Protein AF-A0A2V8FSU2-F1 (afdb_monomer_lite)

Secondary structure (DSSP, 8-state):
-HHHHHHHHHHHHHHHHHHHHH-SSS-TTPEEEEEPP-SSS-EEEEEE-SSS--EEEEE-SS---GGG-HHHHHHHHHTTTT--PPPEEEEETTTTEEEEE---S--HHHHHTT--HHHHHHHHHHHHHHHHHHHHHHHHT--TTSGGGT----HHHHHHHHHHHIIIIII-

Sequence (172 aa):
MSEQRTAEGADVRDRIDRYLRESRLVDRQARVVPLTGDASDRKYFRVIPADATSIVLALHAGPIEFATLPFANVANLLQQVPLPVPVVLDHSDALGIIALQDLGDVTLQAHLGAATPAEHAALYRQAVALVEQLQRRGAELASDQYVPFRIAFDVEKLTWELDFFVRHFVEG

Radius of gyration: 18.92 Å; chains: 1; bounding box: 49×40×49 Å

Structure (mmCIF, N/CA/C/O backbone):
data_AF-A0A2V8FSU2-F1
#
_entry.id   AF-A0A2V8FSU2-F1
#
loop_
_atom_site.group_PDB
_atom_site.id
_atom_site.type_symbol
_atom_site.label_atom_id
_atom_site.label_alt_id
_atom_site.label_comp_id
_atom_site.label_asym_id
_atom_site.label_entity_id
_atom_site.label_seq_id
_atom_site.pdbx_PDB_ins_code
_atom_site.Cartn_x
_atom_site.Cartn_y
_atom_site.Cartn_z
_atom_site.occupancy
_atom_site.B_iso_or_equiv
_atom_site.auth_seq_id
_atom_site.auth_comp_id
_atom_site.auth_asym_id
_atom_site.auth_atom_id
_atom_site.pdbx_PDB_model_num
ATOM 1 N N . MET A 1 1 ? -22.970 20.651 2.048 1.00 46.56 1 MET A N 1
ATOM 2 C CA . MET A 1 1 ? -21.551 20.258 1.854 1.00 46.56 1 MET A CA 1
ATOM 3 C C . MET A 1 1 ? -20.716 20.298 3.138 1.00 46.56 1 MET A C 1
ATOM 5 O O . MET A 1 1 ? -19.875 19.424 3.286 1.00 46.56 1 MET A O 1
ATOM 9 N N . SER A 1 2 ? -20.920 21.246 4.070 1.00 54.78 2 SER A N 1
ATOM 10 C CA . SER A 1 2 ? -20.132 21.293 5.321 1.00 54.78 2 SER A CA 1
ATOM 11 C C . SER A 1 2 ? -20.469 20.166 6.305 1.00 54.78 2 SER A C 1
ATOM 13 O O . SER A 1 2 ? -19.551 19.567 6.838 1.00 54.78 2 SER A O 1
ATOM 15 N N . GLU A 1 3 ? -21.751 19.849 6.516 1.00 50.31 3 GLU A N 1
ATOM 16 C CA . GLU A 1 3 ? -22.188 18.852 7.516 1.00 50.31 3 GLU A CA 1
ATOM 17 C C . GLU A 1 3 ? -21.799 17.408 7.161 1.00 50.31 3 GLU A C 1
ATOM 19 O O . GLU A 1 3 ? -21.493 16.600 8.032 1.00 50.31 3 GLU A O 1
ATOM 24 N N . GLN A 1 4 ? -21.752 17.094 5.865 1.00 54.78 4 GLN A N 1
ATOM 25 C CA . GLN A 1 4 ? -21.449 15.753 5.366 1.00 54.78 4 GLN A CA 1
ATOM 26 C C . GLN A 1 4 ? -19.960 15.405 5.515 1.00 54.78 4 GLN A C 1
ATOM 28 O O . GLN A 1 4 ? -19.631 14.281 5.879 1.00 54.78 4 GLN A O 1
ATOM 33 N N . ARG A 1 5 ? -19.064 16.394 5.351 1.00 61.12 5 ARG A N 1
ATOM 34 C CA . ARG A 1 5 ? -17.625 16.242 5.638 1.00 61.12 5 ARG A CA 1
ATOM 35 C C . ARG A 1 5 ? -17.345 16.065 7.132 1.00 61.12 5 ARG A C 1
ATOM 37 O O . ARG A 1 5 ? -16.419 15.343 7.489 1.00 61.12 5 ARG A O 1
ATOM 44 N N . THR A 1 6 ? -18.129 16.698 8.006 1.00 63.38 6 THR A N 1
ATOM 45 C CA . THR A 1 6 ? -18.002 16.514 9.460 1.00 63.38 6 THR A CA 1
ATOM 46 C C . THR A 1 6 ? -18.494 15.141 9.909 1.00 63.38 6 THR A C 1
ATOM 48 O O . THR A 1 6 ? -17.838 14.520 10.740 1.00 63.38 6 THR A O 1
ATOM 51 N N . ALA A 1 7 ? -19.599 14.643 9.343 1.00 67.75 7 ALA A N 1
ATOM 52 C CA . ALA A 1 7 ? -20.125 13.311 9.648 1.00 67.75 7 ALA A CA 1
ATOM 53 C C . ALA A 1 7 ? -19.186 12.188 9.175 1.00 67.75 7 ALA A C 1
ATOM 55 O O . ALA A 1 7 ? -18.890 11.267 9.930 1.00 67.75 7 ALA A O 1
ATOM 56 N N . GLU A 1 8 ? -18.651 12.302 7.958 1.00 74.44 8 GLU A N 1
ATOM 57 C CA . GLU A 1 8 ? -17.678 11.349 7.416 1.00 74.44 8 GLU A CA 1
ATOM 58 C C . GLU A 1 8 ? -16.361 11.353 8.212 1.00 74.44 8 GLU A C 1
ATOM 60 O O . GLU A 1 8 ? -15.777 10.305 8.478 1.00 74.44 8 GLU A O 1
ATOM 65 N N . GLY A 1 9 ? -15.896 12.533 8.639 1.00 75.06 9 GLY A N 1
ATOM 66 C CA . GLY A 1 9 ? -14.726 12.651 9.511 1.00 75.06 9 GLY A CA 1
ATOM 67 C C . GLY A 1 9 ? -14.933 12.020 10.893 1.00 75.06 9 GLY A C 1
ATOM 68 O O . GLY A 1 9 ? -13.988 11.454 11.445 1.00 75.06 9 GLY A O 1
ATOM 69 N N . ALA A 1 10 ? -16.152 12.090 11.438 1.00 75.06 10 ALA A N 1
ATOM 70 C CA . ALA A 1 10 ? -16.509 11.448 12.702 1.00 75.06 10 ALA A CA 1
ATOM 71 C C . ALA A 1 10 ? -16.524 9.913 12.580 1.00 75.06 10 ALA A C 1
ATOM 73 O O . ALA A 1 10 ? -15.889 9.249 13.395 1.00 75.06 10 ALA A O 1
ATOM 74 N N . ASP A 1 11 ? -17.130 9.361 11.520 1.00 88.69 11 ASP A N 1
ATOM 75 C CA . ASP A 1 11 ? -17.134 7.909 11.253 1.00 88.69 11 ASP A CA 1
ATOM 76 C C . ASP A 1 11 ? -15.713 7.337 11.133 1.00 88.69 11 ASP A C 1
ATOM 78 O O . ASP A 1 11 ? -15.366 6.334 11.760 1.00 88.69 11 ASP A O 1
ATOM 82 N N . VAL A 1 12 ? -14.852 8.020 10.373 1.00 91.38 12 VAL A N 1
ATOM 83 C CA . VAL A 1 12 ? -13.454 7.613 10.193 1.00 91.38 12 VAL A CA 1
ATOM 84 C C . VAL A 1 12 ? -12.722 7.542 11.532 1.00 91.38 12 VAL A C 1
ATOM 86 O O . VAL A 1 12 ? -12.012 6.569 11.795 1.00 91.38 12 VAL A O 1
ATOM 89 N N . ARG A 1 13 ? -12.898 8.549 12.394 1.00 91.62 13 ARG A N 1
ATOM 90 C CA . ARG A 1 13 ? -12.255 8.570 13.710 1.00 91.62 13 ARG A CA 1
ATOM 91 C C . ARG A 1 13 ? -12.774 7.452 14.608 1.00 91.62 13 ARG A C 1
ATOM 93 O O . ARG A 1 13 ? -11.964 6.754 15.210 1.00 91.62 13 ARG A O 1
ATOM 100 N N . ASP A 1 14 ? -14.084 7.231 14.635 1.00 93.62 14 ASP A N 1
ATOM 101 C CA . ASP A 1 14 ? -14.699 6.182 15.450 1.00 93.62 14 ASP A CA 1
ATOM 102 C C . ASP A 1 14 ? -14.211 4.784 1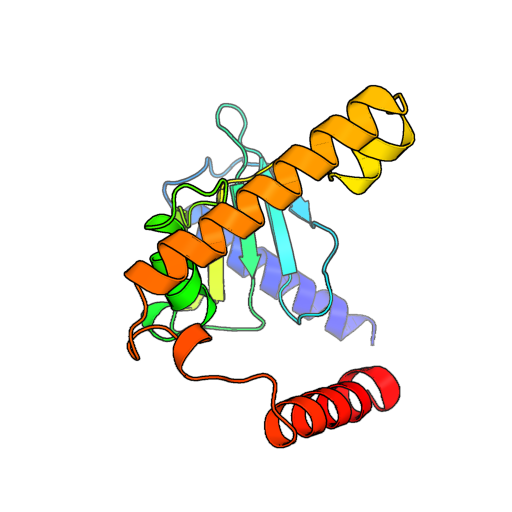5.049 1.00 93.62 14 ASP A C 1
ATOM 104 O O . ASP A 1 14 ? -13.919 3.949 15.914 1.00 93.62 14 ASP A O 1
ATOM 108 N N . ARG A 1 15 ? -14.058 4.533 13.741 1.00 95.31 15 ARG A N 1
ATOM 109 C CA . ARG A 1 15 ? -13.504 3.278 13.209 1.00 95.31 15 ARG A CA 1
ATOM 110 C C . ARG A 1 15 ? -12.043 3.083 13.597 1.00 95.31 15 ARG A C 1
ATOM 112 O O . ARG A 1 15 ? -11.690 1.987 14.031 1.00 95.31 15 ARG A O 1
ATOM 119 N N . ILE A 1 16 ? -11.210 4.124 13.498 1.00 94.56 16 ILE A N 1
ATOM 120 C CA . ILE A 1 16 ? -9.807 4.065 13.941 1.00 94.56 16 ILE A CA 1
ATOM 121 C C . ILE A 1 16 ? -9.741 3.798 15.443 1.00 94.56 16 ILE A C 1
ATOM 123 O O . ILE A 1 16 ? -9.070 2.863 15.864 1.00 94.56 16 ILE A O 1
ATOM 127 N N . ASP A 1 17 ? -10.466 4.560 16.258 1.00 93.19 17 ASP A N 1
ATOM 128 C CA . ASP A 1 17 ? -10.425 4.416 17.712 1.00 93.19 17 ASP A CA 1
ATOM 129 C C . ASP A 1 17 ? -10.917 3.032 18.150 1.00 93.19 17 ASP A C 1
ATOM 131 O O . ASP A 1 17 ? -10.378 2.431 19.083 1.00 93.19 17 ASP A O 1
ATOM 135 N N . ARG A 1 18 ? -11.934 2.491 17.469 1.00 94.31 18 ARG A N 1
ATOM 136 C CA . ARG A 1 18 ? -12.399 1.122 17.697 1.00 94.31 18 ARG A CA 1
ATOM 137 C C . ARG A 1 18 ? -11.336 0.098 17.312 1.00 94.31 18 ARG A C 1
ATOM 139 O O . ARG A 1 18 ? -11.044 -0.773 18.128 1.00 94.31 18 ARG A O 1
ATOM 146 N N . TYR A 1 19 ? -10.716 0.248 16.146 1.00 95.19 19 TYR A N 1
ATOM 147 C CA . TYR A 1 19 ? -9.621 -0.614 15.718 1.00 95.19 19 TYR A CA 1
ATOM 148 C C . TYR A 1 19 ? -8.454 -0.588 16.709 1.00 95.19 19 TYR A C 1
ATOM 150 O O . TYR A 1 19 ? -7.991 -1.639 17.125 1.00 95.19 19 TYR A O 1
ATOM 158 N N . LEU A 1 20 ? -8.021 0.585 17.175 1.00 92.88 20 LEU A N 1
ATOM 159 C CA . LEU A 1 20 ? -6.926 0.709 18.143 1.00 92.88 20 LEU A CA 1
ATOM 160 C C . LEU A 1 20 ? -7.269 0.101 19.513 1.00 92.88 20 LEU A C 1
ATOM 162 O O . LEU A 1 20 ? -6.381 -0.381 20.210 1.00 92.88 20 LEU A O 1
ATOM 166 N N . ARG A 1 21 ? -8.547 0.091 19.916 1.00 91.06 21 ARG A N 1
ATOM 167 C CA . ARG A 1 21 ? -8.988 -0.591 21.148 1.00 91.06 21 ARG A CA 1
ATOM 168 C C . ARG A 1 21 ? -8.987 -2.114 21.024 1.00 91.06 21 ARG A C 1
ATOM 170 O O . ARG A 1 21 ? -8.736 -2.781 22.032 1.00 91.06 21 ARG A O 1
ATOM 177 N N . GLU A 1 22 ? -9.342 -2.624 19.846 1.00 91.81 22 GLU A N 1
ATOM 178 C CA . GLU A 1 22 ? -9.481 -4.054 19.542 1.00 91.81 22 GLU A CA 1
ATOM 179 C C . GLU A 1 22 ? -8.138 -4.691 19.150 1.00 91.81 22 GLU A C 1
ATOM 181 O O . GLU A 1 22 ? -7.834 -5.808 19.576 1.00 91.81 22 GLU A O 1
ATOM 186 N N . SER A 1 23 ? -7.313 -3.968 18.390 1.00 85.75 23 SER A N 1
ATOM 187 C CA . SER A 1 23 ? -5.982 -4.398 17.972 1.00 85.75 23 SER A CA 1
ATOM 188 C C . SER A 1 23 ? -5.020 -4.381 19.160 1.00 85.75 23 SER A C 1
ATOM 190 O O . SER A 1 23 ? -5.078 -3.512 20.031 1.00 85.75 23 SER A O 1
ATOM 192 N N . ARG A 1 24 ? -4.091 -5.336 19.185 1.00 83.81 24 ARG A N 1
ATOM 193 C CA . ARG A 1 24 ? -2.984 -5.372 20.159 1.00 83.81 24 ARG A CA 1
ATOM 194 C C . ARG A 1 24 ? -1.678 -4.833 19.571 1.00 83.81 24 ARG A C 1
ATOM 196 O O . ARG A 1 24 ? -0.619 -5.072 20.139 1.00 83.81 24 ARG A O 1
ATOM 203 N N . LEU A 1 25 ? -1.748 -4.168 18.415 1.00 82.06 25 LEU A N 1
ATOM 204 C CA . LEU A 1 25 ? -0.570 -3.740 17.660 1.00 82.06 25 LEU A CA 1
ATOM 205 C C . LEU A 1 25 ? 0.090 -2.483 18.229 1.00 82.06 25 LEU A C 1
ATOM 207 O O . LEU A 1 25 ? 1.300 -2.324 18.111 1.00 82.06 25 LEU A O 1
ATOM 211 N N . VAL A 1 26 ? -0.695 -1.578 18.810 1.00 79.81 26 VAL A N 1
ATOM 212 C CA . VAL A 1 26 ? -0.244 -0.247 19.228 1.00 79.81 26 VAL A CA 1
ATOM 213 C C . VAL A 1 26 ? -0.965 0.187 20.500 1.00 79.81 26 VAL A C 1
ATOM 215 O O . VAL A 1 26 ? -2.089 -0.239 20.765 1.00 79.81 26 VAL A O 1
ATOM 218 N N . ASP A 1 27 ? -0.313 1.031 21.301 1.00 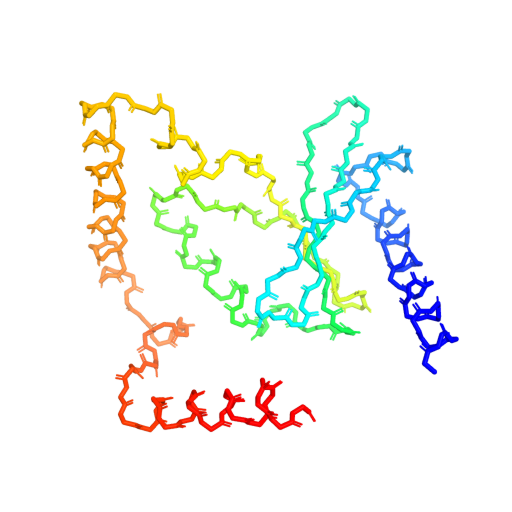75.69 27 ASP A N 1
ATOM 219 C CA . ASP A 1 27 ? -0.916 1.593 22.511 1.00 75.69 27 ASP A CA 1
ATOM 220 C C . ASP A 1 27 ? -2.138 2.465 22.159 1.00 75.69 27 ASP A C 1
ATOM 222 O O . ASP A 1 27 ? -2.161 3.187 21.160 1.00 75.69 27 ASP A O 1
ATOM 226 N N . ARG A 1 28 ? -3.143 2.443 23.033 1.00 73.12 28 ARG A N 1
ATOM 227 C CA . ARG A 1 28 ? -4.366 3.250 22.972 1.00 73.12 28 ARG A CA 1
ATOM 228 C C . ARG A 1 28 ? -4.102 4.753 23.030 1.00 73.12 28 ARG A C 1
ATOM 230 O O . ARG A 1 28 ? -4.975 5.521 22.643 1.00 73.12 28 ARG A O 1
ATOM 237 N N . GLN A 1 29 ? -2.938 5.177 23.524 1.00 80.50 29 GLN A N 1
ATOM 238 C CA . GLN A 1 29 ? -2.533 6.588 23.550 1.00 80.50 29 GLN A CA 1
ATOM 239 C C . GLN A 1 29 ? -1.750 7.032 22.303 1.00 80.50 29 GLN A C 1
ATOM 241 O O . GLN A 1 29 ? -1.224 8.145 22.274 1.00 80.50 29 GLN A O 1
ATOM 246 N N . ALA A 1 30 ? -1.653 6.189 21.270 1.00 88.94 30 ALA A N 1
ATOM 247 C CA . ALA A 1 30 ? -0.915 6.524 20.060 1.00 88.94 30 ALA A CA 1
ATOM 248 C C . ALA A 1 30 ? -1.492 7.758 19.346 1.00 88.94 30 ALA A C 1
ATOM 250 O O . ALA A 1 30 ? -2.704 7.932 19.197 1.00 88.94 30 ALA A O 1
ATOM 251 N N . ARG A 1 31 ? -0.599 8.614 18.845 1.00 93.62 31 ARG A N 1
ATOM 252 C CA . ARG A 1 31 ? -0.981 9.777 18.045 1.00 93.62 31 ARG A CA 1
ATOM 253 C C . ARG A 1 31 ? -1.351 9.325 16.637 1.00 93.62 31 ARG A C 1
ATOM 255 O O . ARG A 1 31 ? -0.536 8.707 15.959 1.00 93.62 31 ARG A O 1
ATOM 262 N N . VAL A 1 32 ? -2.538 9.701 16.171 1.00 94.94 32 VAL A N 1
ATOM 263 C CA . VAL A 1 32 ? -3.004 9.416 14.807 1.00 94.94 32 VAL A CA 1
ATOM 264 C C . VAL A 1 32 ? -2.855 10.661 13.936 1.00 94.94 32 VAL A C 1
ATOM 266 O O . VAL A 1 32 ? -3.337 11.735 14.296 1.00 94.94 32 VAL A O 1
ATOM 269 N N . VAL A 1 33 ? -2.186 10.521 12.793 1.00 95.12 33 VAL A N 1
ATOM 270 C CA . VAL A 1 33 ? -1.927 11.603 11.835 1.00 95.12 33 VAL A CA 1
ATOM 271 C C . VAL A 1 33 ? -2.445 11.184 10.456 1.00 95.12 33 VAL A C 1
ATOM 273 O O . VAL A 1 33 ? -2.044 10.125 9.973 1.00 95.12 33 VAL A O 1
ATOM 276 N N . PRO A 1 34 ? -3.323 11.966 9.802 1.00 94.31 34 PRO A N 1
ATOM 277 C CA . PRO A 1 34 ? -3.722 11.678 8.428 1.00 94.31 34 PRO A CA 1
ATOM 278 C C . PRO A 1 34 ? -2.515 11.799 7.493 1.00 94.31 34 PRO A C 1
ATOM 280 O O . PRO A 1 34 ? -1.728 12.739 7.601 1.00 94.31 34 PRO A O 1
ATOM 283 N N . LEU A 1 35 ? -2.384 10.850 6.573 1.00 92.38 35 LEU A N 1
ATOM 284 C CA . LEU A 1 35 ? -1.438 10.910 5.468 1.00 92.38 35 LEU A CA 1
ATOM 285 C C . LEU A 1 35 ? -2.159 11.420 4.220 1.00 92.38 35 LEU A C 1
ATOM 287 O O . LEU A 1 35 ? -3.372 11.251 4.075 1.00 92.38 35 LEU A O 1
ATOM 291 N N . THR A 1 36 ? -1.410 12.060 3.325 1.00 81.94 36 THR A N 1
ATOM 292 C CA . THR A 1 36 ? -1.943 12.522 2.042 1.00 81.94 36 THR A CA 1
ATOM 293 C C . THR A 1 36 ? -2.536 11.329 1.295 1.00 81.94 36 THR A C 1
ATOM 295 O O . THR A 1 36 ? -1.846 10.338 1.062 1.00 81.94 36 THR A O 1
ATOM 298 N N . GLY A 1 37 ? -3.827 11.412 0.970 1.00 67.62 37 GLY A N 1
ATOM 299 C CA . GLY A 1 37 ? -4.479 10.427 0.113 1.00 67.62 37 GLY A CA 1
ATOM 300 C C . GLY A 1 37 ? -3.899 10.470 -1.300 1.00 67.62 37 GLY A C 1
ATOM 301 O O . GLY A 1 37 ? -3.385 11.500 -1.734 1.00 67.62 37 GLY A O 1
ATOM 302 N N . ASP A 1 38 ? -3.991 9.349 -2.001 1.00 64.31 38 ASP A N 1
ATOM 303 C CA . ASP A 1 38 ? -3.632 9.230 -3.417 1.00 64.31 38 ASP A CA 1
ATOM 304 C C . ASP A 1 38 ? -4.907 8.987 -4.254 1.00 64.31 38 ASP A C 1
ATOM 306 O O . ASP A 1 38 ? -6.016 9.127 -3.743 1.00 64.31 38 ASP A O 1
ATOM 310 N N . ALA A 1 39 ? -4.770 8.600 -5.521 1.00 54.53 39 ALA A N 1
ATOM 311 C CA . ALA A 1 39 ? -5.823 8.382 -6.518 1.00 54.53 39 ALA A CA 1
ATOM 312 C C . ALA A 1 39 ? -6.876 7.287 -6.202 1.00 54.53 39 ALA A C 1
ATOM 314 O O . ALA A 1 39 ? -7.567 6.826 -7.106 1.00 54.53 39 ALA A O 1
ATOM 315 N N . SER A 1 40 ? -7.018 6.837 -4.951 1.00 69.38 40 SER A N 1
ATOM 316 C CA . SER A 1 40 ? -8.065 5.891 -4.540 1.00 69.38 40 SER A CA 1
ATOM 317 C C . SER A 1 40 ? -8.899 6.445 -3.392 1.00 69.38 40 SER A C 1
ATOM 319 O O . SER A 1 40 ? -8.391 7.217 -2.586 1.00 69.38 40 SER A O 1
ATOM 321 N N . ASP A 1 41 ? -10.111 5.922 -3.216 1.00 77.62 41 ASP A N 1
ATOM 322 C CA . ASP A 1 41 ? -11.004 6.281 -2.100 1.00 77.62 41 ASP A CA 1
ATOM 323 C C . ASP A 1 41 ? -10.466 5.881 -0.712 1.00 77.62 41 ASP A C 1
ATOM 325 O O . ASP A 1 41 ? -11.076 6.180 0.319 1.00 77.62 41 ASP A O 1
ATOM 329 N N . ARG A 1 42 ? -9.327 5.175 -0.659 1.00 90.00 42 ARG A N 1
ATOM 330 C CA . ARG A 1 42 ? -8.693 4.777 0.597 1.00 90.00 42 ARG A CA 1
ATOM 331 C C . ARG A 1 42 ? -8.018 5.964 1.263 1.00 90.00 42 ARG A C 1
ATOM 333 O O . ARG A 1 42 ? -7.205 6.665 0.663 1.00 90.00 42 ARG A O 1
ATOM 340 N N . LYS A 1 43 ? -8.284 6.117 2.555 1.00 92.62 43 LYS A N 1
ATOM 341 C CA . LYS A 1 43 ? -7.642 7.119 3.407 1.00 92.62 43 LYS A CA 1
ATOM 342 C C . LYS A 1 43 ? -6.538 6.461 4.214 1.00 92.62 43 LYS A C 1
ATOM 344 O O . LYS A 1 43 ? -6.740 5.386 4.771 1.00 92.62 43 LYS A O 1
ATOM 349 N N . TYR A 1 44 ? -5.389 7.115 4.302 1.00 94.75 44 TYR A N 1
ATOM 350 C CA . TYR A 1 44 ? -4.244 6.591 5.033 1.00 94.75 44 TYR A CA 1
ATOM 351 C C . TYR A 1 44 ? -4.012 7.390 6.310 1.00 94.75 44 TYR A C 1
ATOM 353 O O . TYR A 1 44 ? -4.096 8.617 6.312 1.00 94.75 44 TYR A O 1
ATOM 361 N N . PHE A 1 45 ? -3.709 6.695 7.402 1.00 95.62 45 PHE A N 1
ATOM 362 C CA . PHE A 1 45 ? -3.411 7.307 8.694 1.00 95.62 45 PHE A CA 1
ATOM 363 C C . PHE A 1 45 ? -2.171 6.668 9.290 1.00 95.62 45 PHE A C 1
ATOM 365 O O . PHE A 1 45 ? -2.108 5.451 9.438 1.00 95.62 45 PHE A O 1
ATOM 372 N N . ARG A 1 46 ? -1.196 7.483 9.680 1.00 96.69 46 ARG A N 1
ATOM 373 C CA . ARG A 1 46 ? -0.069 7.020 10.479 1.00 96.69 46 ARG A CA 1
ATOM 374 C C . ARG A 1 46 ? -0.462 7.004 11.946 1.00 96.69 46 ARG A C 1
ATOM 376 O O . ARG A 1 46 ? -0.921 8.012 12.482 1.00 96.69 46 ARG A O 1
ATOM 383 N N . VAL A 1 47 ? -0.227 5.879 12.599 1.00 96.06 47 VAL A N 1
ATOM 384 C CA . VAL A 1 47 ? -0.375 5.720 14.043 1.00 96.06 47 VAL A CA 1
ATOM 385 C C . VAL A 1 47 ? 1.018 5.694 14.650 1.00 96.06 47 VAL A C 1
ATOM 387 O O . VAL A 1 47 ? 1.856 4.894 14.243 1.00 96.06 47 VAL A O 1
ATOM 390 N N . ILE A 1 48 ? 1.271 6.596 15.593 1.00 94.81 48 ILE A N 1
ATOM 391 C CA . ILE A 1 48 ? 2.577 6.829 16.211 1.00 94.81 48 ILE A CA 1
ATOM 392 C C . ILE A 1 48 ? 2.451 6.509 17.704 1.00 94.81 48 ILE A C 1
ATOM 394 O O . ILE A 1 48 ? 1.963 7.353 18.465 1.00 94.81 48 ILE A O 1
ATOM 398 N N . PRO A 1 49 ? 2.829 5.292 18.130 1.00 90.00 49 PRO A N 1
ATOM 399 C CA . PRO A 1 49 ? 2.899 4.930 19.543 1.00 90.00 49 PRO A CA 1
ATOM 400 C C . PRO A 1 49 ? 3.985 5.730 20.273 1.00 90.00 49 PRO A C 1
ATOM 402 O O . PRO A 1 49 ? 4.882 6.281 19.639 1.00 90.00 49 PRO A O 1
ATOM 405 N N . ALA A 1 50 ? 3.931 5.765 21.607 1.00 86.38 50 ALA A N 1
ATOM 406 C CA . ALA A 1 50 ? 4.976 6.403 22.413 1.00 86.38 50 ALA A CA 1
ATOM 407 C C . ALA A 1 50 ? 6.304 5.621 22.367 1.00 86.38 50 ALA A C 1
ATOM 409 O O . ALA A 1 50 ? 7.350 6.212 22.118 1.00 86.38 50 ALA A O 1
ATOM 410 N N . ASP A 1 51 ? 6.235 4.294 22.529 1.00 83.12 51 ASP A N 1
ATOM 411 C CA . ASP A 1 51 ? 7.408 3.425 22.722 1.00 83.12 51 ASP A CA 1
ATOM 412 C C . ASP A 1 51 ? 7.517 2.298 21.670 1.00 83.12 51 ASP A C 1
ATOM 414 O O . ASP A 1 51 ? 8.135 1.261 21.909 1.00 83.12 51 ASP A O 1
ATOM 418 N N . ALA A 1 52 ? 6.894 2.464 20.499 1.00 83.56 52 ALA A N 1
ATOM 419 C CA . ALA A 1 52 ? 6.903 1.468 19.425 1.00 83.56 52 ALA A CA 1
ATOM 420 C C . ALA A 1 52 ? 6.998 2.110 18.035 1.00 83.56 52 ALA A C 1
ATOM 422 O O . ALA A 1 52 ? 6.734 3.300 17.854 1.00 83.56 52 ALA A O 1
ATOM 423 N N . THR A 1 53 ? 7.383 1.305 17.043 1.00 90.12 53 THR A N 1
ATOM 424 C CA . THR A 1 53 ? 7.428 1.723 15.638 1.00 90.12 53 THR A CA 1
ATOM 425 C C . THR A 1 53 ? 6.033 2.107 15.157 1.00 90.12 53 THR A C 1
ATOM 427 O O . THR A 1 53 ? 5.042 1.461 15.501 1.00 90.12 53 THR A O 1
ATOM 430 N N . SER A 1 54 ? 5.956 3.169 14.358 1.00 95.19 54 SER A N 1
ATOM 431 C CA . SER A 1 54 ? 4.702 3.577 13.748 1.00 95.19 54 SER A CA 1
ATOM 432 C C . SER A 1 54 ? 4.186 2.535 12.757 1.00 95.19 54 SER A C 1
ATOM 434 O O . SER A 1 54 ? 4.939 1.747 12.181 1.00 95.19 54 SER A O 1
ATOM 436 N N . ILE A 1 55 ? 2.871 2.548 12.566 1.00 96.62 55 ILE A N 1
ATOM 437 C CA . ILE A 1 55 ? 2.176 1.745 11.559 1.00 96.62 55 ILE A CA 1
ATOM 438 C C . ILE A 1 55 ? 1.311 2.659 10.699 1.00 96.62 55 ILE A C 1
ATOM 440 O O . ILE A 1 55 ? 0.964 3.773 11.104 1.00 96.62 55 ILE A O 1
ATOM 444 N N . VAL A 1 56 ? 0.920 2.174 9.527 1.00 97.00 56 VAL A N 1
ATOM 445 C CA . VAL A 1 56 ? 0.001 2.875 8.630 1.00 97.00 56 VAL A CA 1
ATOM 446 C C . VAL A 1 56 ? -1.306 2.099 8.538 1.00 97.00 56 VAL A C 1
ATOM 448 O O . VAL A 1 56 ? -1.305 0.911 8.237 1.00 97.00 56 VAL A O 1
ATOM 451 N N . LEU A 1 57 ? -2.431 2.767 8.775 1.00 96.50 57 LEU A N 1
ATOM 452 C CA . LEU A 1 57 ? -3.766 2.226 8.545 1.00 96.50 57 LEU A CA 1
ATOM 453 C C . LEU A 1 57 ? -4.266 2.683 7.176 1.00 96.50 57 LEU A C 1
ATOM 455 O O . LEU A 1 57 ? -4.342 3.885 6.924 1.00 96.50 57 LEU A O 1
ATOM 459 N N . ALA A 1 58 ? -4.632 1.736 6.318 1.00 95.69 58 ALA A N 1
ATOM 460 C CA . ALA A 1 58 ? -5.384 1.974 5.094 1.00 95.69 58 ALA A CA 1
ATOM 461 C C . ALA A 1 58 ? -6.875 1.745 5.374 1.00 95.69 58 ALA A C 1
ATOM 463 O O . ALA A 1 58 ? -7.293 0.625 5.671 1.00 95.69 58 ALA A O 1
ATOM 464 N N . LEU A 1 59 ? -7.669 2.810 5.302 1.00 95.62 59 LEU A N 1
ATOM 465 C CA . LEU A 1 59 ? -9.107 2.796 5.547 1.00 95.62 59 LEU A CA 1
ATOM 466 C C . LEU A 1 59 ? -9.869 2.791 4.230 1.00 95.62 59 LEU A C 1
ATOM 468 O O . LEU A 1 59 ? -9.757 3.726 3.440 1.00 95.62 59 LEU A O 1
ATOM 472 N N . HIS A 1 60 ? -10.690 1.768 4.031 1.00 94.19 60 HIS A N 1
ATOM 473 C CA . HIS A 1 60 ? -11.659 1.692 2.944 1.00 94.19 60 HIS A CA 1
ATOM 474 C C . HIS A 1 60 ? -12.932 2.484 3.282 1.00 94.19 60 HIS A C 1
ATOM 476 O O . HIS A 1 60 ? -13.196 2.789 4.446 1.00 94.19 60 HIS A O 1
ATOM 482 N N . ALA A 1 61 ? -13.755 2.799 2.278 1.00 91.00 61 ALA A N 1
ATOM 483 C CA . ALA A 1 61 ? -14.997 3.555 2.476 1.00 91.00 61 ALA A CA 1
ATOM 484 C C . ALA A 1 61 ? -15.980 2.871 3.451 1.00 91.00 61 ALA A C 1
ATOM 486 O O . ALA A 1 61 ? -16.711 3.550 4.163 1.00 91.00 61 ALA A O 1
ATOM 487 N N . GLY A 1 62 ? -15.940 1.542 3.553 1.00 92.50 62 GLY A N 1
ATOM 488 C CA . GLY A 1 62 ? -16.752 0.755 4.479 1.00 92.50 62 GLY A CA 1
ATOM 489 C C . GLY A 1 62 ? -16.124 -0.613 4.758 1.00 92.50 62 GLY A C 1
ATOM 490 O O . GLY A 1 62 ? -14.925 -0.775 4.514 1.00 92.50 62 GLY A O 1
ATOM 491 N N . PRO A 1 63 ? -16.911 -1.581 5.264 1.00 95.75 63 PRO A N 1
ATOM 492 C CA . PRO A 1 63 ? -16.448 -2.943 5.501 1.00 95.75 63 PRO A CA 1
ATOM 493 C C . PRO A 1 63 ? -15.843 -3.588 4.250 1.00 95.75 63 PRO A C 1
ATOM 495 O O . PRO A 1 63 ? -16.238 -3.284 3.124 1.00 95.75 63 PRO A O 1
ATOM 498 N N . ILE A 1 64 ? -14.895 -4.493 4.465 1.00 96.88 64 ILE A N 1
ATOM 499 C CA . ILE A 1 64 ? -14.194 -5.237 3.415 1.00 96.88 64 ILE A CA 1
ATOM 500 C C . ILE A 1 64 ? -14.280 -6.738 3.685 1.00 96.88 64 ILE A C 1
ATOM 502 O O . ILE A 1 64 ? -14.621 -7.155 4.786 1.00 96.88 64 ILE A O 1
ATOM 506 N N . GLU A 1 65 ? -13.923 -7.536 2.686 1.00 97.75 65 GLU A N 1
ATOM 507 C CA . GLU A 1 65 ? -13.603 -8.953 2.845 1.00 97.75 65 GLU A CA 1
ATOM 508 C C . GLU A 1 65 ? -12.128 -9.125 2.471 1.00 97.75 65 GLU A C 1
ATOM 510 O O . GLU A 1 65 ? -11.782 -9.279 1.298 1.00 97.75 65 GLU A O 1
ATOM 515 N N . PHE A 1 66 ? -11.223 -9.010 3.448 1.00 97.19 66 PHE A N 1
ATOM 516 C CA . PHE A 1 66 ? -9.787 -8.928 3.174 1.00 97.19 66 PHE A CA 1
ATOM 517 C C . PHE A 1 66 ? -9.272 -10.118 2.357 1.00 97.19 66 PHE A C 1
ATOM 519 O O . PHE A 1 66 ? -8.480 -9.932 1.433 1.00 97.19 66 PHE A O 1
ATOM 526 N N . ALA A 1 67 ? -9.770 -11.325 2.641 1.00 96.00 67 ALA A N 1
ATOM 527 C CA . ALA A 1 67 ? -9.353 -12.562 1.982 1.00 96.00 67 ALA A CA 1
ATOM 528 C C . ALA A 1 67 ? -9.558 -12.563 0.453 1.00 96.00 67 ALA A C 1
ATOM 530 O O . ALA A 1 67 ? -8.839 -13.269 -0.256 1.00 96.00 67 ALA A O 1
ATOM 531 N N . THR A 1 68 ? -10.508 -11.776 -0.061 1.00 95.50 68 THR A N 1
ATOM 532 C CA . THR A 1 68 ? -10.836 -11.698 -1.494 1.00 95.50 68 THR A CA 1
ATOM 533 C C . THR A 1 68 ? -10.301 -10.427 -2.159 1.00 95.50 68 THR A C 1
ATOM 535 O O . THR A 1 68 ? -10.346 -10.306 -3.387 1.00 95.50 68 THR A O 1
ATOM 538 N N . LEU A 1 69 ? -9.728 -9.491 -1.390 1.00 95.25 69 LEU A N 1
ATOM 539 C CA . LEU A 1 69 ? -9.177 -8.256 -1.937 1.00 95.25 69 LEU A CA 1
ATOM 540 C C . LEU A 1 69 ? -7.943 -8.517 -2.821 1.00 95.25 69 LEU A C 1
ATOM 542 O O . LEU A 1 69 ? -7.003 -9.198 -2.392 1.00 95.25 69 LEU A O 1
ATOM 546 N N . PRO A 1 70 ? -7.839 -7.851 -3.992 1.00 94.12 70 PRO A N 1
ATOM 547 C CA . PRO A 1 70 ? -6.605 -7.833 -4.777 1.00 94.12 70 PRO A CA 1
ATOM 548 C C . PRO A 1 70 ? -5.389 -7.377 -3.963 1.00 94.12 70 PRO A C 1
ATOM 550 O O . PRO A 1 70 ? -4.288 -7.869 -4.182 1.00 94.12 70 PRO A O 1
ATOM 553 N N . PHE A 1 71 ? -5.590 -6.488 -2.982 1.00 94.69 71 PHE A N 1
ATOM 554 C CA . PHE A 1 71 ? -4.540 -6.049 -2.064 1.00 94.69 71 PHE A CA 1
ATOM 555 C C . PHE A 1 71 ? -3.907 -7.222 -1.302 1.00 94.69 71 PHE A C 1
ATOM 557 O O . PHE A 1 71 ? -2.689 -7.376 -1.333 1.00 94.69 71 PHE A O 1
ATOM 564 N N . ALA A 1 72 ? -4.720 -8.072 -0.663 1.00 96.12 72 ALA A N 1
ATOM 565 C CA . ALA A 1 72 ? -4.236 -9.233 0.082 1.00 96.12 72 ALA A CA 1
ATOM 566 C C . ALA A 1 72 ? -3.566 -10.252 -0.849 1.00 96.12 72 ALA A C 1
ATOM 568 O O . ALA A 1 72 ? -2.491 -10.770 -0.552 1.00 96.12 72 ALA A O 1
ATOM 569 N N . ASN A 1 73 ? -4.169 -10.491 -2.017 1.00 96.88 73 ASN A N 1
ATOM 570 C CA . ASN A 1 73 ? -3.633 -11.404 -3.021 1.00 96.88 73 ASN A CA 1
ATOM 571 C C . ASN A 1 73 ? -2.235 -10.980 -3.513 1.00 96.88 73 ASN A C 1
ATOM 573 O O . ASN A 1 73 ? -1.313 -11.796 -3.531 1.00 96.88 73 ASN A O 1
ATOM 577 N N . VAL A 1 74 ? -2.066 -9.701 -3.861 1.00 95.94 74 VAL A N 1
ATOM 578 C CA . VAL A 1 74 ? -0.787 -9.154 -4.330 1.00 95.94 74 VAL A CA 1
ATOM 579 C C . VAL A 1 74 ? 0.227 -9.063 -3.190 1.00 95.94 74 VAL A C 1
ATOM 581 O O . VAL A 1 74 ? 1.389 -9.399 -3.402 1.00 95.94 74 VAL A O 1
ATOM 584 N N . ALA A 1 75 ? -0.185 -8.688 -1.975 1.00 95.81 75 ALA A N 1
ATOM 585 C CA . ALA A 1 75 ? 0.701 -8.686 -0.810 1.00 95.81 75 ALA A CA 1
ATOM 586 C C . ALA A 1 75 ? 1.277 -10.088 -0.534 1.00 95.81 75 ALA A C 1
ATOM 588 O O . ALA A 1 75 ? 2.486 -10.225 -0.359 1.00 95.81 75 ALA A O 1
ATOM 589 N N . ASN A 1 76 ? 0.447 -11.135 -0.594 1.00 94.75 76 ASN A N 1
ATOM 590 C CA . ASN A 1 76 ? 0.881 -12.526 -0.415 1.00 94.75 76 ASN A CA 1
ATOM 591 C C . ASN A 1 76 ? 1.854 -12.999 -1.510 1.00 94.75 76 ASN A C 1
ATOM 593 O O . ASN A 1 76 ? 2.755 -13.796 -1.238 1.00 94.75 76 ASN A O 1
ATOM 597 N N . LEU A 1 77 ? 1.690 -12.528 -2.750 1.00 96.25 77 LEU A N 1
ATOM 598 C CA . LEU A 1 77 ? 2.656 -12.787 -3.821 1.00 96.25 77 LEU A CA 1
ATOM 599 C C . LEU A 1 77 ? 3.981 -12.070 -3.540 1.00 96.25 77 LEU A C 1
ATOM 601 O O . LEU A 1 77 ? 5.040 -12.692 -3.572 1.00 96.25 77 LEU A O 1
ATOM 605 N N . LEU A 1 78 ? 3.928 -10.772 -3.240 1.00 95.81 78 LEU A N 1
ATOM 606 C CA . LEU A 1 78 ? 5.126 -9.955 -3.054 1.00 95.81 78 LEU A CA 1
ATOM 607 C C . LEU A 1 78 ? 5.929 -10.354 -1.811 1.00 95.81 78 LEU A C 1
ATOM 609 O O . LEU A 1 78 ? 7.143 -10.218 -1.839 1.00 95.81 78 LEU A O 1
ATOM 613 N N . GLN A 1 79 ? 5.304 -10.923 -0.775 1.00 93.50 79 GLN A N 1
ATOM 614 C CA . GLN A 1 79 ? 6.015 -11.500 0.377 1.00 93.50 79 GLN A CA 1
ATOM 615 C C . GLN A 1 79 ? 6.884 -12.718 0.021 1.00 93.50 79 GLN A C 1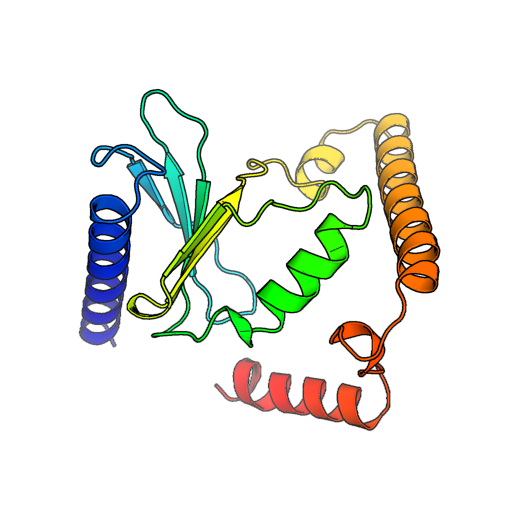
ATOM 617 O O . GLN A 1 79 ? 7.837 -13.023 0.735 1.00 93.50 79 GLN A O 1
ATOM 622 N N . GLN A 1 80 ? 6.579 -13.417 -1.075 1.00 94.00 80 GLN A N 1
ATOM 623 C CA . GLN A 1 80 ? 7.403 -14.521 -1.586 1.00 94.00 80 GLN A CA 1
ATOM 624 C C . GLN A 1 80 ? 8.528 -14.041 -2.510 1.00 94.00 80 GLN A C 1
ATOM 626 O O . GLN A 1 80 ? 9.383 -14.828 -2.928 1.00 94.00 80 GLN A O 1
ATOM 631 N N . VAL A 1 81 ? 8.542 -12.749 -2.834 1.00 94.81 81 VAL A N 1
ATOM 632 C CA . VAL A 1 81 ? 9.614 -12.105 -3.580 1.00 94.81 81 VAL A CA 1
ATOM 633 C C . VAL A 1 81 ? 10.505 -11.363 -2.577 1.00 94.81 81 VAL A C 1
ATOM 635 O O . VAL A 1 81 ? 9.977 -10.711 -1.682 1.00 94.81 81 VAL A O 1
ATOM 638 N N . PRO A 1 82 ? 11.848 -11.400 -2.682 1.00 90.06 82 PRO A N 1
ATOM 639 C CA . PRO A 1 82 ? 12.718 -10.699 -1.736 1.00 90.06 82 PRO A CA 1
ATOM 640 C C . PRO A 1 82 ? 12.770 -9.184 -2.024 1.00 90.06 82 PRO A C 1
ATOM 642 O O . PRO A 1 82 ? 13.831 -8.629 -2.296 1.00 90.06 82 PRO A O 1
ATOM 645 N N . LEU A 1 83 ? 11.609 -8.523 -2.002 1.00 94.31 83 LEU A N 1
ATOM 646 C CA . LEU A 1 83 ? 11.433 -7.089 -2.220 1.00 94.31 83 LEU A CA 1
ATOM 647 C C . LEU A 1 83 ? 11.100 -6.372 -0.906 1.00 94.31 83 LEU A C 1
ATOM 649 O O . LEU A 1 83 ? 10.392 -6.928 -0.065 1.00 94.31 83 LEU A O 1
ATOM 653 N N . PRO A 1 84 ? 11.538 -5.113 -0.743 1.00 93.50 84 PRO A N 1
ATOM 654 C CA . PRO A 1 84 ? 11.205 -4.297 0.418 1.00 93.50 84 PRO A CA 1
ATOM 655 C C . PRO A 1 84 ? 9.790 -3.706 0.287 1.00 93.50 84 PRO A C 1
ATOM 657 O O . PRO A 1 84 ? 9.621 -2.507 0.075 1.00 93.50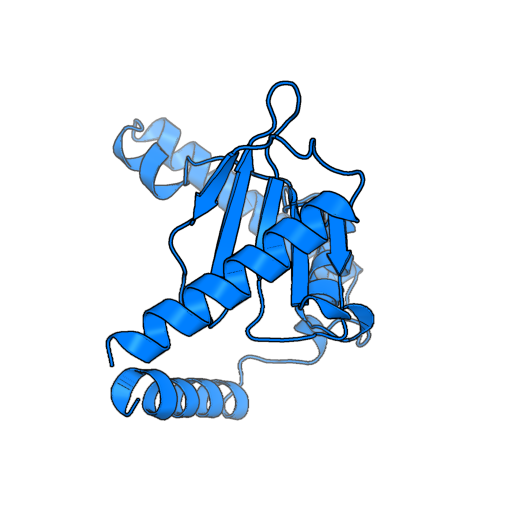 84 PRO A O 1
ATOM 660 N N . VAL A 1 85 ? 8.763 -4.553 0.372 1.00 95.00 85 VAL A N 1
ATOM 661 C CA . VAL A 1 85 ? 7.348 -4.138 0.379 1.00 95.00 85 VAL A CA 1
ATOM 662 C C . VAL A 1 85 ? 6.813 -4.037 1.814 1.00 95.00 85 VAL A C 1
ATOM 664 O O . VAL A 1 85 ? 7.292 -4.773 2.678 1.00 95.00 85 VAL A O 1
ATOM 667 N N . PRO A 1 86 ? 5.820 -3.169 2.100 1.00 95.38 86 PRO A N 1
ATOM 668 C CA . PRO A 1 86 ? 5.217 -3.106 3.427 1.00 95.38 86 PRO A CA 1
ATOM 669 C C . PRO A 1 86 ? 4.607 -4.451 3.828 1.00 95.38 86 PRO A C 1
ATOM 671 O O . PRO A 1 86 ? 3.806 -5.028 3.088 1.00 95.38 86 PRO A O 1
ATOM 674 N N . VAL A 1 87 ? 4.936 -4.929 5.026 1.00 95.50 87 VAL A N 1
ATOM 675 C CA . VAL A 1 87 ? 4.263 -6.093 5.613 1.00 95.50 87 VAL A CA 1
ATOM 676 C C . VAL A 1 87 ? 2.831 -5.719 6.005 1.00 95.50 87 VAL A C 1
ATOM 678 O O . VAL A 1 87 ? 2.600 -4.658 6.587 1.00 95.50 87 VAL A O 1
ATOM 681 N N . VAL A 1 88 ? 1.870 -6.603 5.721 1.00 96.75 88 VAL A N 1
ATOM 682 C CA . VAL A 1 88 ? 0.521 -6.514 6.297 1.00 96.75 88 VAL A CA 1
ATOM 683 C C . VAL A 1 88 ? 0.582 -7.042 7.724 1.00 96.75 88 VAL A C 1
ATOM 685 O O . VAL A 1 88 ? 0.905 -8.208 7.936 1.00 96.75 88 VAL A O 1
ATOM 688 N N . LEU A 1 89 ? 0.315 -6.170 8.691 1.00 96.31 89 LEU A N 1
ATOM 689 C CA . LEU A 1 89 ? 0.432 -6.473 10.116 1.00 96.31 89 LEU A CA 1
ATOM 690 C C . LEU A 1 89 ? -0.858 -7.076 10.677 1.00 96.31 89 LEU A C 1
ATOM 692 O O . LEU A 1 89 ? -0.794 -7.991 11.490 1.00 96.31 89 LEU A O 1
ATOM 696 N N . ASP A 1 90 ? -2.010 -6.545 10.260 1.00 96.81 90 ASP A N 1
ATOM 697 C CA . ASP A 1 90 ? -3.345 -6.962 10.703 1.00 96.81 90 ASP A CA 1
ATOM 698 C C . ASP A 1 90 ? -4.419 -6.356 9.776 1.00 96.81 90 ASP A C 1
ATOM 700 O O . ASP A 1 90 ? -4.121 -5.500 8.936 1.00 96.81 90 ASP A O 1
ATOM 704 N N . HIS A 1 91 ? -5.670 -6.788 9.913 1.00 97.19 91 HIS A N 1
ATOM 705 C CA . HIS A 1 91 ? -6.821 -6.207 9.224 1.00 97.19 91 HIS A CA 1
ATOM 706 C C . HIS A 1 91 ? -8.103 -6.344 10.056 1.00 97.19 91 HIS A C 1
ATOM 708 O O . HIS A 1 91 ? -8.228 -7.203 10.923 1.00 97.19 91 HIS A O 1
ATOM 714 N N . SER A 1 92 ? -9.093 -5.506 9.760 1.00 97.56 92 SER A N 1
ATOM 715 C CA . SER A 1 92 ? -10.447 -5.617 10.296 1.00 97.56 92 SER A CA 1
ATOM 716 C C . SER A 1 92 ? -11.457 -5.461 9.170 1.00 97.56 92 SER A C 1
ATOM 718 O O . SER A 1 92 ? -11.678 -4.356 8.670 1.00 97.56 92 SER A O 1
ATOM 720 N N . ASP A 1 93 ? -12.094 -6.573 8.805 1.00 97.62 93 ASP A N 1
ATOM 721 C CA . ASP A 1 93 ? -13.134 -6.626 7.775 1.00 97.62 93 ASP A CA 1
ATOM 722 C C . ASP A 1 93 ? -14.316 -5.722 8.130 1.00 97.62 93 ASP A C 1
ATOM 724 O O . ASP A 1 93 ? -14.703 -4.851 7.352 1.00 97.62 93 ASP A O 1
ATOM 728 N N . ALA A 1 94 ? -14.824 -5.843 9.360 1.00 96.94 94 ALA A N 1
ATOM 729 C CA . ALA A 1 94 ? -15.960 -5.060 9.840 1.00 96.94 94 ALA A CA 1
ATOM 730 C C . ALA A 1 94 ? -15.683 -3.549 9.867 1.00 96.94 94 ALA A C 1
ATOM 732 O O . ALA A 1 94 ? -16.597 -2.752 9.662 1.00 96.94 94 ALA A O 1
ATOM 733 N N . LEU A 1 95 ? -14.436 -3.150 10.133 1.00 96.81 95 LEU A N 1
ATOM 734 C CA . LEU A 1 95 ? -14.041 -1.744 10.179 1.00 96.81 95 LEU A CA 1
ATOM 735 C C . LEU A 1 95 ? -13.428 -1.258 8.872 1.00 96.81 95 LEU A C 1
ATOM 737 O O . LEU A 1 95 ? -13.100 -0.078 8.803 1.00 96.81 95 LEU A O 1
ATOM 741 N N . GLY A 1 96 ? -13.258 -2.104 7.855 1.00 96.44 96 GLY A N 1
ATOM 742 C CA . GLY A 1 96 ? -12.646 -1.721 6.585 1.00 96.44 96 GLY A CA 1
ATOM 743 C C . GLY A 1 96 ? -11.208 -1.221 6.715 1.00 96.44 96 GLY A C 1
ATOM 744 O O . GLY A 1 96 ? -10.860 -0.235 6.064 1.00 96.44 96 GLY A O 1
ATOM 745 N N . ILE A 1 97 ? -10.409 -1.813 7.606 1.00 97.12 97 ILE A N 1
ATOM 746 C CA . ILE A 1 97 ? -9.052 -1.350 7.936 1.00 97.12 97 ILE A CA 1
ATOM 747 C C . ILE A 1 97 ? -8.028 -2.420 7.583 1.00 97.12 97 ILE A C 1
ATOM 749 O O . ILE A 1 97 ? -8.209 -3.588 7.911 1.00 97.12 97 ILE A O 1
ATOM 753 N N . ILE A 1 98 ? -6.917 -1.999 6.983 1.00 97.31 98 ILE A N 1
ATOM 754 C CA . ILE A 1 98 ? -5.711 -2.813 6.816 1.00 97.31 98 ILE A CA 1
ATOM 755 C C . ILE A 1 98 ? -4.553 -2.079 7.497 1.00 97.31 98 ILE A C 1
ATOM 757 O O . ILE A 1 98 ? -4.282 -0.925 7.165 1.00 97.31 98 ILE A O 1
ATOM 761 N N . ALA A 1 99 ? -3.872 -2.727 8.441 1.00 97.19 99 ALA A N 1
ATOM 762 C CA . ALA A 1 99 ? -2.677 -2.193 9.086 1.00 97.19 99 ALA A CA 1
ATOM 763 C C . ALA A 1 99 ? -1.410 -2.683 8.389 1.00 97.19 99 ALA A C 1
ATOM 765 O O . ALA A 1 99 ? -1.227 -3.874 8.138 1.00 97.19 99 ALA A O 1
ATOM 766 N N . LEU A 1 100 ? -0.518 -1.745 8.101 1.00 97.12 100 LEU A N 1
ATOM 767 C CA . LEU A 1 100 ? 0.684 -1.934 7.308 1.00 97.12 100 LEU A CA 1
ATOM 768 C C . LEU A 1 100 ? 1.909 -1.464 8.085 1.00 97.12 100 LEU A C 1
ATOM 770 O O . LEU A 1 100 ? 1.842 -0.517 8.875 1.00 97.12 100 LEU A O 1
ATOM 774 N N . GLN A 1 101 ? 3.044 -2.096 7.806 1.00 96.75 101 GLN A N 1
ATOM 775 C CA . GLN A 1 101 ? 4.347 -1.570 8.179 1.00 96.75 101 GLN A CA 1
ATOM 776 C C . GLN A 1 101 ? 4.517 -0.150 7.626 1.00 96.75 101 GLN A C 1
ATOM 778 O O . GLN A 1 101 ? 4.255 0.110 6.451 1.00 96.75 101 GLN A O 1
ATOM 783 N N . ASP A 1 102 ? 4.996 0.759 8.467 1.00 96.19 102 ASP A N 1
ATOM 784 C CA . ASP A 1 102 ? 5.365 2.106 8.052 1.00 96.19 102 ASP A CA 1
ATOM 785 C C . ASP A 1 102 ? 6.778 2.116 7.453 1.00 96.19 102 ASP A C 1
ATOM 787 O O . ASP A 1 102 ? 7.731 1.657 8.084 1.00 96.19 102 ASP A O 1
ATOM 791 N N . LEU A 1 103 ? 6.914 2.632 6.228 1.00 95.06 103 LEU A N 1
ATOM 792 C CA . LEU A 1 103 ? 8.200 2.767 5.531 1.00 95.06 103 LEU A CA 1
ATOM 793 C C . LEU A 1 103 ? 8.834 4.158 5.711 1.00 95.06 103 LEU A C 1
ATOM 795 O O . LEU A 1 103 ? 9.901 4.426 5.160 1.00 95.06 103 LEU A O 1
ATOM 799 N N . GLY A 1 104 ? 8.199 5.038 6.491 1.00 94.00 104 GLY A N 1
ATOM 800 C CA . GLY A 1 104 ? 8.664 6.398 6.736 1.00 94.00 104 GLY A CA 1
ATOM 801 C C . GLY A 1 104 ? 8.201 7.403 5.680 1.00 94.00 104 GLY A C 1
ATOM 802 O O . GLY A 1 104 ? 7.264 7.161 4.923 1.00 94.00 104 GLY A O 1
ATOM 803 N N . ASP A 1 105 ? 8.844 8.571 5.674 1.00 92.06 105 ASP A N 1
ATOM 804 C CA . ASP A 1 105 ? 8.393 9.755 4.918 1.00 92.06 105 ASP A CA 1
ATOM 805 C C . ASP A 1 105 ? 9.244 10.093 3.699 1.00 92.06 105 ASP A C 1
ATOM 807 O O . ASP A 1 105 ? 8.877 10.935 2.879 1.00 92.06 105 ASP A O 1
ATOM 811 N N . VAL A 1 106 ? 10.418 9.477 3.589 1.00 92.56 106 VAL A N 1
ATOM 812 C CA . VAL A 1 106 ? 11.389 9.858 2.571 1.00 92.56 106 VAL A CA 1
ATOM 813 C C . VAL A 1 106 ? 11.104 9.075 1.301 1.00 92.56 106 VAL A C 1
ATOM 815 O O . VAL A 1 106 ? 11.530 7.934 1.139 1.00 92.56 106 VAL A O 1
ATOM 818 N N . THR A 1 107 ? 10.385 9.707 0.378 1.00 92.62 107 THR A N 1
ATOM 819 C CA . THR A 1 107 ? 10.217 9.164 -0.971 1.00 92.62 107 THR A CA 1
ATOM 820 C C . THR A 1 107 ? 11.538 9.217 -1.733 1.00 92.62 107 THR A C 1
ATOM 822 O O . THR A 1 107 ? 12.386 10.083 -1.489 1.00 92.62 107 THR A O 1
ATOM 825 N N . LEU A 1 108 ? 11.692 8.331 -2.723 1.00 93.75 108 LEU A N 1
ATOM 826 C CA . LEU A 1 108 ? 12.832 8.388 -3.638 1.00 93.75 108 LEU A CA 1
ATOM 827 C C . LEU A 1 108 ? 12.931 9.776 -4.292 1.00 93.75 108 LEU A C 1
ATOM 829 O O . LEU A 1 108 ? 14.002 10.367 -4.304 1.00 93.75 108 LEU A O 1
ATOM 833 N N . GLN A 1 109 ? 11.809 10.342 -4.750 1.00 92.56 109 GLN A N 1
ATOM 834 C CA . GLN A 1 109 ? 11.767 11.683 -5.340 1.00 92.56 109 GLN A CA 1
ATOM 835 C C . GLN A 1 109 ? 12.331 12.760 -4.399 1.00 92.56 109 GLN A C 1
ATOM 837 O O . GLN A 1 109 ? 13.149 13.572 -4.830 1.00 92.56 109 GLN A O 1
ATOM 842 N N . ALA A 1 110 ? 11.913 12.769 -3.129 1.00 92.56 110 ALA A N 1
ATOM 843 C CA . ALA A 1 110 ? 12.389 13.746 -2.153 1.00 92.56 110 ALA A CA 1
ATOM 844 C C . ALA A 1 110 ? 13.894 13.597 -1.898 1.00 92.56 110 ALA A C 1
ATOM 846 O O . ALA A 1 110 ? 14.618 14.590 -1.863 1.00 92.56 110 ALA A O 1
ATOM 847 N N . HIS A 1 111 ? 14.373 12.358 -1.777 1.00 93.50 111 HIS A N 1
ATOM 848 C CA . HIS A 1 111 ? 15.786 12.079 -1.550 1.00 93.50 111 HIS A CA 1
ATOM 849 C C . HIS A 1 111 ? 16.663 12.512 -2.735 1.00 93.50 111 HIS A C 1
ATOM 851 O O . HIS A 1 111 ? 17.714 13.123 -2.552 1.00 93.50 111 HIS A O 1
ATOM 857 N N . LEU A 1 112 ? 16.205 12.256 -3.962 1.00 94.31 112 LEU A N 1
ATOM 858 C CA . LEU A 1 112 ? 16.933 12.609 -5.180 1.00 94.31 112 LEU A CA 1
ATOM 859 C C . LEU A 1 112 ? 17.078 14.119 -5.391 1.00 94.31 112 LEU A C 1
ATOM 861 O O . LEU A 1 112 ? 18.052 14.541 -6.007 1.00 94.31 112 LEU A O 1
ATOM 865 N N . GLY A 1 113 ? 16.157 14.933 -4.865 1.00 91.31 113 GLY A N 1
ATOM 866 C CA . GLY A 1 113 ? 16.216 16.394 -4.983 1.00 91.31 113 GLY A CA 1
ATOM 867 C C . GLY A 1 113 ? 17.462 17.030 -4.351 1.00 91.31 113 GLY A C 1
ATOM 868 O O . GLY A 1 113 ? 17.846 18.128 -4.746 1.00 91.31 113 GLY A O 1
ATOM 869 N N . ALA A 1 114 ? 18.108 16.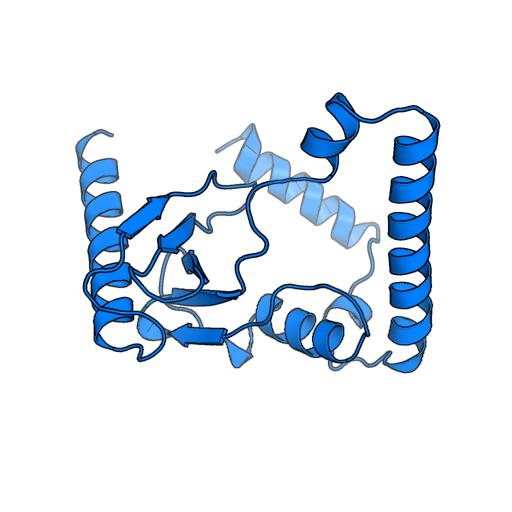341 -3.406 1.00 91.56 114 ALA A N 1
ATOM 870 C CA . ALA A 1 114 ? 19.341 16.778 -2.748 1.00 91.56 114 ALA A CA 1
ATOM 871 C C . ALA A 1 114 ? 20.556 15.879 -3.061 1.00 91.56 114 ALA A C 1
ATOM 873 O O . ALA A 1 114 ? 21.643 16.120 -2.537 1.00 91.56 114 ALA A O 1
ATOM 874 N N . ALA A 1 115 ? 20.382 14.842 -3.888 1.00 94.31 115 ALA A N 1
ATOM 875 C CA . ALA A 1 115 ? 21.411 13.845 -4.160 1.00 94.31 115 ALA A CA 1
ATOM 876 C C . ALA A 1 115 ? 22.434 14.338 -5.194 1.00 94.31 115 ALA A C 1
ATOM 878 O O . ALA A 1 115 ? 22.105 15.034 -6.158 1.00 94.31 115 ALA A O 1
ATOM 879 N N . THR A 1 116 ? 23.687 13.911 -5.050 1.00 97.00 116 THR A N 1
ATOM 880 C CA . THR A 1 116 ? 24.695 14.084 -6.101 1.00 97.00 116 THR A CA 1
ATOM 881 C C . THR A 1 116 ? 24.333 13.260 -7.346 1.00 97.00 116 THR A C 1
ATOM 883 O O . THR A 1 116 ? 23.638 12.245 -7.244 1.00 97.00 116 THR A O 1
ATOM 886 N N . PRO A 1 117 ? 24.853 13.601 -8.543 1.00 96.44 117 PRO A N 1
ATOM 887 C CA . PRO A 1 117 ? 24.618 12.797 -9.747 1.00 96.44 117 PRO A CA 1
ATOM 888 C C . PRO A 1 117 ? 25.013 11.317 -9.595 1.00 96.44 117 PRO A C 1
ATOM 890 O O . PRO A 1 117 ? 24.369 10.433 -10.163 1.00 96.44 117 PRO A O 1
ATOM 893 N N . ALA A 1 118 ? 26.057 11.034 -8.809 1.00 97.06 118 ALA A N 1
ATOM 894 C CA . ALA A 1 118 ? 26.514 9.674 -8.546 1.00 97.06 118 ALA A CA 1
ATOM 895 C C . ALA A 1 118 ? 25.525 8.888 -7.667 1.00 97.06 118 ALA A C 1
ATOM 897 O O . ALA A 1 118 ? 25.196 7.747 -7.998 1.00 97.06 118 ALA A O 1
ATOM 898 N N . GLU A 1 119 ? 25.022 9.500 -6.591 1.00 96.62 119 GLU A N 1
ATOM 899 C CA . GLU A 1 119 ? 23.997 8.915 -5.713 1.00 96.62 119 GLU A CA 1
ATOM 900 C C . GLU A 1 119 ? 22.679 8.716 -6.457 1.00 96.62 119 GLU A C 1
ATOM 902 O O . GLU A 1 119 ? 22.085 7.642 -6.382 1.00 96.62 119 GLU A O 1
ATOM 907 N N . HIS A 1 120 ? 22.275 9.704 -7.260 1.00 96.75 120 HIS A N 1
ATOM 908 C CA . HIS A 1 120 ? 21.104 9.607 -8.124 1.00 96.75 120 HIS A CA 1
ATOM 909 C C . HIS A 1 120 ? 21.199 8.373 -9.030 1.00 96.75 120 HIS A C 1
ATOM 911 O O . HIS A 1 120 ? 20.311 7.520 -9.040 1.00 96.75 120 HIS A O 1
ATOM 917 N N . ALA A 1 121 ? 22.315 8.216 -9.747 1.00 96.56 121 ALA A N 1
ATOM 918 C CA . ALA A 1 121 ? 22.532 7.052 -10.599 1.00 96.56 121 ALA A CA 1
ATOM 919 C C . ALA A 1 121 ? 22.576 5.730 -9.807 1.00 96.56 121 ALA A C 1
ATOM 921 O O . ALA A 1 121 ? 22.117 4.701 -10.304 1.00 96.56 121 ALA A O 1
ATOM 922 N N . ALA A 1 122 ? 23.121 5.731 -8.587 1.00 97.50 122 ALA A N 1
ATOM 923 C CA . ALA A 1 122 ? 23.169 4.544 -7.737 1.00 97.50 122 ALA A CA 1
ATOM 924 C C . ALA A 1 122 ? 21.772 4.098 -7.278 1.00 97.50 122 ALA A C 1
ATOM 926 O O . ALA A 1 122 ? 21.461 2.912 -7.373 1.00 97.50 122 ALA A O 1
ATOM 927 N N . LEU A 1 123 ? 20.918 5.030 -6.855 1.00 96.75 123 LEU A N 1
ATOM 928 C CA . LEU A 1 123 ? 19.553 4.737 -6.413 1.00 96.75 123 LEU A CA 1
ATOM 929 C C . LEU A 1 123 ? 18.670 4.233 -7.557 1.00 96.75 123 LEU A C 1
ATOM 931 O O . LEU A 1 123 ? 17.938 3.262 -7.387 1.00 96.75 123 LEU A O 1
ATOM 935 N N . TYR A 1 124 ? 18.796 4.809 -8.755 1.00 96.88 124 TYR A N 1
ATOM 936 C CA . TYR A 1 124 ? 18.092 4.281 -9.928 1.00 96.88 124 TYR A CA 1
ATOM 937 C C . TYR A 1 124 ? 18.571 2.880 -10.314 1.00 96.88 124 TYR A C 1
ATOM 939 O O . TYR A 1 124 ? 17.752 2.039 -10.679 1.00 96.88 124 TYR A O 1
ATOM 947 N N . ARG A 1 125 ? 19.873 2.583 -10.191 1.00 97.94 125 ARG A N 1
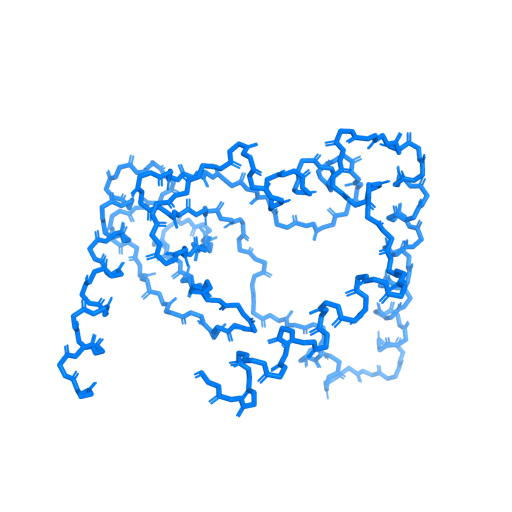ATOM 948 C CA . ARG A 1 125 ? 20.371 1.212 -10.389 1.00 97.94 125 ARG A CA 1
ATOM 949 C C . ARG A 1 125 ? 19.765 0.235 -9.382 1.00 97.94 125 ARG A C 1
ATOM 951 O O . ARG A 1 125 ? 19.415 -0.872 -9.776 1.00 97.94 125 ARG A O 1
ATOM 958 N N . GLN A 1 126 ? 19.601 0.640 -8.121 1.00 97.12 126 GLN A N 1
ATOM 959 C CA . GLN A 1 126 ? 18.911 -0.180 -7.121 1.00 97.12 126 GLN A CA 1
ATOM 960 C C . GLN A 1 126 ? 17.442 -0.406 -7.500 1.00 97.12 126 GLN A C 1
ATOM 962 O O . GLN A 1 126 ? 16.987 -1.544 -7.486 1.00 97.12 126 GLN A O 1
ATOM 967 N N . ALA A 1 127 ? 16.720 0.639 -7.913 1.00 96.75 127 ALA A N 1
ATOM 968 C CA . ALA A 1 127 ? 15.332 0.508 -8.356 1.00 96.75 127 ALA A CA 1
ATOM 969 C C . ALA A 1 127 ? 15.190 -0.459 -9.548 1.00 96.75 127 ALA A C 1
ATOM 971 O O . ALA A 1 127 ? 14.318 -1.324 -9.540 1.00 96.75 127 ALA A O 1
ATOM 972 N N . VAL A 1 128 ? 16.082 -0.373 -10.541 1.00 97.69 128 VAL A N 1
ATOM 973 C CA . VAL A 1 128 ? 16.099 -1.300 -11.687 1.00 97.69 128 VAL A CA 1
ATOM 974 C C . VAL A 1 128 ? 16.410 -2.735 -11.251 1.00 97.69 128 VAL A C 1
ATOM 976 O O . VAL A 1 128 ? 15.774 -3.663 -11.742 1.00 97.69 128 VAL A O 1
ATOM 979 N N . ALA A 1 129 ? 17.336 -2.932 -10.307 1.00 97.75 129 ALA A N 1
ATOM 980 C CA . ALA A 1 129 ? 17.627 -4.258 -9.763 1.00 97.75 129 ALA A CA 1
ATOM 981 C C . ALA A 1 129 ? 16.407 -4.873 -9.052 1.00 97.75 129 ALA A C 1
ATOM 983 O O . ALA A 1 129 ? 16.136 -6.058 -9.223 1.00 97.75 129 ALA A O 1
ATOM 984 N N . LEU A 1 130 ? 15.620 -4.070 -8.324 1.00 97.38 130 LEU A N 1
ATOM 985 C CA . LEU A 1 130 ? 14.362 -4.531 -7.723 1.00 97.38 130 LEU A CA 1
ATOM 986 C C . LEU A 1 130 ? 13.332 -4.941 -8.790 1.00 97.38 130 LEU A C 1
ATOM 988 O O . LEU A 1 130 ? 12.623 -5.928 -8.607 1.00 97.38 130 LEU A O 1
ATOM 992 N N . VAL A 1 131 ? 13.258 -4.227 -9.919 1.00 97.06 131 VAL A N 1
ATOM 993 C CA . VAL A 1 131 ? 12.373 -4.600 -11.039 1.00 97.06 131 VAL A CA 1
ATOM 994 C C . VAL A 1 131 ? 12.811 -5.916 -11.685 1.00 97.06 131 VAL A C 1
ATOM 996 O O . VAL A 1 131 ? 11.968 -6.776 -11.932 1.00 97.06 131 VAL A O 1
ATOM 999 N N . GLU A 1 132 ? 14.110 -6.105 -11.928 1.00 97.44 132 GLU A N 1
ATOM 1000 C CA . GLU A 1 132 ? 14.647 -7.371 -12.451 1.00 97.44 132 GLU A CA 1
ATOM 1001 C C . GLU A 1 132 ? 14.314 -8.537 -11.513 1.00 97.44 132 GLU A C 1
ATOM 1003 O O . GLU A 1 132 ? 13.781 -9.560 -11.948 1.00 97.44 132 GLU A O 1
ATOM 1008 N N . GLN A 1 133 ? 14.518 -8.342 -10.211 1.00 97.00 133 GLN A N 1
ATOM 1009 C CA . GLN A 1 133 ? 14.205 -9.333 -9.193 1.00 97.00 133 GLN A CA 1
ATOM 1010 C C . GLN A 1 133 ? 12.707 -9.662 -9.147 1.00 97.00 133 GLN A C 1
ATOM 1012 O O . GLN A 1 133 ? 12.342 -10.840 -9.075 1.00 97.00 133 GLN A O 1
ATOM 1017 N N . LEU A 1 134 ? 11.841 -8.644 -9.222 1.00 96.94 134 LEU A N 1
ATOM 1018 C CA . LEU A 1 134 ? 10.391 -8.812 -9.311 1.00 96.94 134 LEU A CA 1
ATOM 1019 C C . LEU A 1 134 ? 10.009 -9.657 -10.528 1.00 96.94 134 LEU A C 1
ATOM 1021 O O . LEU A 1 134 ? 9.234 -10.600 -10.392 1.00 96.94 134 LEU A O 1
ATOM 1025 N N . GLN A 1 135 ? 10.562 -9.350 -11.702 1.00 95.94 135 GLN A N 1
ATOM 1026 C CA . GLN A 1 135 ? 10.260 -10.068 -12.941 1.00 95.94 135 GLN A CA 1
ATOM 1027 C C . GLN A 1 135 ? 10.732 -11.520 -12.885 1.00 95.94 135 GLN A C 1
ATOM 1029 O O . GLN A 1 135 ? 9.967 -12.432 -13.203 1.00 95.94 135 GLN A O 1
ATOM 1034 N N . ARG A 1 136 ? 11.971 -11.750 -12.439 1.00 96.88 136 ARG A N 1
ATOM 1035 C CA . ARG A 1 136 ? 12.565 -13.086 -12.374 1.00 96.88 136 ARG A CA 1
ATOM 1036 C C . ARG A 1 136 ? 11.809 -13.990 -11.409 1.00 96.88 136 ARG A C 1
ATOM 1038 O O . ARG A 1 136 ? 11.368 -15.069 -11.789 1.00 96.88 136 ARG A O 1
ATOM 1045 N N . ARG A 1 137 ? 11.616 -13.531 -10.171 1.00 96.75 137 ARG A N 1
ATOM 1046 C CA . ARG A 1 137 ? 10.885 -14.293 -9.148 1.00 96.75 137 ARG A CA 1
ATOM 1047 C C . ARG A 1 137 ? 9.399 -14.397 -9.465 1.00 96.75 137 ARG A C 1
ATOM 1049 O O . ARG A 1 137 ? 8.806 -15.433 -9.197 1.00 96.75 137 ARG A O 1
ATOM 1056 N N . GLY A 1 138 ? 8.813 -13.355 -10.050 1.00 95.19 138 GLY A N 1
ATOM 1057 C CA . GLY A 1 138 ? 7.430 -13.366 -10.510 1.00 95.19 138 GLY A CA 1
ATOM 1058 C C . GLY A 1 138 ? 7.186 -14.459 -11.548 1.00 95.19 138 GLY A C 1
ATOM 1059 O O . GLY A 1 138 ? 6.228 -15.208 -11.409 1.00 95.19 138 GLY A O 1
ATOM 1060 N N . ALA A 1 139 ? 8.083 -14.621 -12.526 1.00 95.44 139 ALA A N 1
ATOM 1061 C CA . ALA A 1 139 ? 7.982 -15.693 -13.517 1.00 95.44 139 ALA A CA 1
ATOM 1062 C C . ALA A 1 139 ? 8.044 -17.095 -12.885 1.00 95.44 139 ALA A C 1
ATOM 1064 O O . ALA A 1 139 ? 7.319 -17.992 -13.305 1.00 95.44 139 ALA A O 1
ATOM 1065 N N . GLU A 1 140 ? 8.871 -17.285 -11.853 1.00 96.69 140 GLU A N 1
ATOM 1066 C CA . GLU A 1 140 ? 8.950 -18.556 -11.119 1.00 96.69 140 GLU A CA 1
ATOM 1067 C C . GLU A 1 140 ? 7.698 -18.852 -10.275 1.00 96.69 140 GLU A C 1
ATOM 1069 O O . GLU A 1 140 ? 7.367 -20.014 -10.051 1.00 96.69 140 GLU A O 1
ATOM 1074 N N . LEU A 1 141 ? 7.006 -17.811 -9.803 1.00 96.62 141 LEU A N 1
ATOM 1075 C CA . LEU A 1 141 ? 5.791 -17.898 -8.983 1.00 96.62 141 LEU A CA 1
ATOM 1076 C C . LEU A 1 141 ? 4.496 -17.784 -9.809 1.00 96.62 141 LEU A C 1
ATOM 1078 O O . LEU A 1 141 ? 3.406 -17.703 -9.232 1.00 96.62 141 LEU A O 1
ATOM 1082 N N . ALA A 1 142 ? 4.604 -17.749 -11.140 1.00 96.25 142 ALA A N 1
ATOM 1083 C CA . ALA A 1 142 ? 3.483 -17.529 -12.042 1.00 96.25 142 ALA A CA 1
ATOM 1084 C C . ALA A 1 142 ? 2.386 -18.584 -11.839 1.00 96.25 142 ALA A C 1
ATOM 1086 O O . ALA A 1 142 ? 2.626 -19.788 -11.921 1.00 96.25 142 ALA A O 1
ATOM 1087 N N . SER A 1 143 ? 1.173 -18.118 -11.545 1.00 96.75 143 SER A N 1
ATOM 1088 C CA . SER A 1 143 ? 0.020 -18.972 -11.260 1.00 96.75 143 SER A CA 1
ATOM 1089 C C . SER A 1 143 ? -1.275 -18.168 -11.320 1.00 96.75 143 SER A C 1
ATOM 1091 O O . SER A 1 143 ? -1.328 -17.039 -10.825 1.00 96.75 143 SER A O 1
ATOM 1093 N N . ASP A 1 144 ? -2.343 -18.785 -11.829 1.00 95.94 144 ASP A N 1
ATOM 1094 C CA . ASP A 1 144 ? -3.689 -18.197 -11.902 1.00 95.94 144 ASP A CA 1
ATOM 1095 C C . ASP A 1 144 ? -4.288 -17.875 -10.524 1.00 95.94 144 ASP A C 1
ATOM 1097 O O . ASP A 1 144 ? -5.271 -17.141 -10.419 1.00 95.94 144 ASP A O 1
ATOM 1101 N N . GLN A 1 145 ? -3.691 -18.373 -9.437 1.00 95.12 145 GLN A N 1
ATOM 1102 C CA . GLN A 1 145 ? -4.096 -17.985 -8.085 1.00 95.12 145 GLN A CA 1
ATOM 1103 C C . GLN A 1 145 ? -3.833 -16.497 -7.791 1.00 95.12 145 GLN A C 1
ATOM 1105 O O . GLN A 1 145 ? -4.482 -15.923 -6.914 1.00 95.12 145 GLN A O 1
ATOM 1110 N N . TYR A 1 146 ? -2.899 -15.855 -8.505 1.00 96.25 146 TYR A N 1
ATOM 1111 C CA . TYR A 1 146 ? -2.574 -14.447 -8.300 1.00 96.25 146 TYR A CA 1
ATOM 1112 C C . TYR A 1 146 ? -3.190 -13.561 -9.382 1.00 96.25 146 TYR A C 1
ATOM 1114 O O . TYR A 1 146 ? -3.085 -13.823 -10.579 1.00 96.25 146 TYR A O 1
ATOM 1122 N N . VAL A 1 147 ? -3.827 -12.471 -8.951 1.00 94.81 147 VAL A N 1
ATOM 1123 C CA . VAL A 1 147 ? -4.489 -11.487 -9.818 1.00 94.81 147 VAL A CA 1
ATOM 1124 C C . VAL A 1 147 ? -3.562 -10.970 -10.928 1.00 94.81 147 VAL A C 1
ATOM 1126 O O . VAL A 1 147 ? -4.018 -10.975 -12.070 1.00 94.81 147 VAL A O 1
ATOM 1129 N N . PRO A 1 148 ? -2.285 -10.603 -10.674 1.00 93.81 148 PRO A N 1
ATOM 1130 C CA . PRO A 1 148 ? -1.409 -10.067 -11.719 1.00 93.81 148 PRO A CA 1
ATOM 1131 C C . PRO A 1 148 ? -1.159 -10.999 -12.913 1.00 93.81 148 PRO A C 1
ATOM 1133 O O . PRO A 1 148 ? -0.825 -10.501 -13.979 1.00 93.81 148 PRO A O 1
ATOM 1136 N N . PHE A 1 149 ? -1.325 -12.320 -12.766 1.00 95.25 149 PHE A N 1
ATOM 1137 C CA . PHE A 1 149 ? -1.122 -13.277 -13.867 1.00 95.25 149 PHE A CA 1
ATOM 1138 C C . PHE A 1 149 ? -2.400 -13.600 -14.647 1.00 95.25 149 PHE A C 1
ATOM 1140 O O . PHE A 1 149 ? -2.332 -14.267 -15.673 1.00 95.25 149 PHE A O 1
ATOM 1147 N N . ARG A 1 150 ? -3.559 -13.109 -14.192 1.00 93.50 150 ARG A N 1
ATOM 1148 C CA . ARG A 1 150 ? -4.854 -13.278 -14.871 1.00 93.50 150 ARG A CA 1
ATOM 1149 C C . ARG A 1 150 ? -5.302 -12.047 -15.648 1.00 93.50 150 ARG A C 1
ATOM 1151 O O . ARG A 1 150 ? -6.330 -12.090 -16.315 1.00 93.50 150 ARG A O 1
ATOM 1158 N N . ILE A 1 151 ? -4.571 -10.947 -15.515 1.00 90.12 151 ILE A N 1
ATOM 1159 C CA . ILE A 1 151 ? -4.883 -9.683 -16.170 1.00 90.12 151 ILE A CA 1
ATOM 1160 C C . ILE A 1 151 ? -3.744 -9.316 -17.112 1.00 90.12 151 ILE A C 1
ATOM 1162 O O . ILE A 1 151 ? -2.571 -9.448 -16.772 1.00 90.12 151 ILE A O 1
ATOM 1166 N N . ALA A 1 152 ? -4.101 -8.828 -18.291 1.00 90.44 152 ALA A N 1
ATOM 1167 C CA . ALA A 1 152 ? -3.173 -8.204 -19.214 1.00 90.44 152 ALA A CA 1
ATOM 1168 C C . ALA A 1 152 ? -3.560 -6.734 -19.371 1.00 90.44 152 ALA A C 1
ATOM 1170 O O . ALA A 1 152 ? -4.730 -6.369 -19.266 1.00 90.44 152 ALA A O 1
ATOM 1171 N N . PHE A 1 153 ? -2.574 -5.879 -19.626 1.00 87.69 153 PHE A N 1
ATOM 1172 C CA . PHE A 1 153 ? -2.841 -4.504 -20.037 1.00 87.69 153 PHE A CA 1
ATOM 1173 C C . PHE A 1 153 ? -3.126 -4.471 -21.545 1.00 87.69 153 PHE A C 1
ATOM 1175 O O . PHE A 1 153 ? -2.309 -4.017 -22.343 1.00 87.69 153 PHE A O 1
ATOM 1182 N N . ASP A 1 154 ? -4.249 -5.072 -21.929 1.00 93.00 154 ASP A N 1
ATOM 1183 C CA . ASP A 1 154 ? -4.727 -5.176 -23.304 1.00 93.00 154 ASP A CA 1
ATOM 1184 C C . ASP A 1 154 ? -5.696 -4.036 -23.661 1.00 93.00 154 ASP A C 1
ATOM 1186 O O . ASP A 1 154 ? -5.891 -3.092 -22.893 1.00 93.00 154 ASP A O 1
ATOM 1190 N N . VAL A 1 155 ? -6.279 -4.097 -24.862 1.00 95.25 155 VAL A N 1
ATOM 1191 C CA . VAL A 1 155 ? -7.215 -3.071 -25.343 1.00 95.25 155 VAL A CA 1
ATOM 1192 C C . VAL A 1 155 ? -8.427 -2.955 -24.421 1.00 95.25 155 VAL A C 1
ATOM 1194 O O . VAL A 1 155 ? -8.826 -1.842 -24.104 1.00 95.25 155 VAL A O 1
ATOM 1197 N N . GLU A 1 156 ? -8.985 -4.075 -23.960 1.00 93.94 156 GLU A N 1
ATOM 1198 C CA . GLU A 1 156 ? -10.165 -4.075 -23.094 1.00 93.94 156 GLU A CA 1
ATOM 1199 C C . GLU A 1 156 ? -9.854 -3.407 -21.752 1.00 93.94 156 GLU A C 1
ATOM 1201 O O . GLU A 1 156 ? -10.564 -2.486 -21.337 1.00 93.94 156 GLU A O 1
ATOM 1206 N N . LYS A 1 157 ? -8.752 -3.807 -21.106 1.00 92.06 157 LYS A N 1
ATOM 1207 C CA . LYS A 1 157 ? -8.339 -3.220 -19.832 1.00 92.06 157 LYS A CA 1
ATOM 1208 C C . LYS A 1 157 ? -7.991 -1.742 -19.982 1.00 92.06 157 LYS A C 1
ATOM 1210 O O . LYS A 1 157 ? -8.419 -0.943 -19.154 1.00 92.06 157 LYS A O 1
ATOM 1215 N N . LEU A 1 158 ? -7.269 -1.360 -21.035 1.00 93.81 158 LEU A N 1
ATOM 1216 C CA . LEU A 1 158 ? -6.944 0.041 -21.299 1.00 93.81 158 LEU A CA 1
ATOM 1217 C C . LEU A 1 158 ? -8.208 0.883 -21.523 1.00 93.81 158 LEU A C 1
ATOM 1219 O O . LEU A 1 158 ? -8.330 1.955 -20.936 1.00 93.81 158 LEU A O 1
ATOM 1223 N N . THR A 1 159 ? -9.156 0.411 -22.338 1.00 95.00 159 THR A N 1
ATOM 1224 C CA . THR A 1 159 ? -10.428 1.113 -22.565 1.00 95.00 159 THR A CA 1
ATOM 1225 C C . THR A 1 159 ? -11.204 1.276 -21.263 1.00 95.00 159 THR A C 1
ATOM 1227 O O . THR A 1 159 ? -11.682 2.371 -20.977 1.00 95.00 159 THR A O 1
ATOM 1230 N N . TRP A 1 160 ? -11.261 0.231 -20.435 1.00 93.00 160 TRP A N 1
ATOM 1231 C CA . TRP A 1 160 ? -11.895 0.309 -19.123 1.00 93.00 160 TRP A CA 1
ATOM 1232 C C . TRP A 1 160 ? -11.248 1.369 -18.216 1.00 93.00 160 TRP A C 1
ATOM 1234 O O . TRP A 1 160 ? -11.969 2.147 -17.596 1.00 93.00 160 TRP A O 1
ATOM 1244 N N . GLU A 1 161 ? -9.910 1.435 -18.150 1.00 91.31 161 GLU A N 1
ATOM 1245 C CA . GLU A 1 161 ? -9.192 2.436 -17.335 1.00 91.31 161 GLU A CA 1
ATOM 1246 C C . GLU A 1 161 ? -9.479 3.870 -17.812 1.00 91.31 161 GLU A C 1
ATOM 1248 O O . GLU A 1 161 ? -9.680 4.772 -16.997 1.00 91.31 161 GLU A O 1
ATOM 1253 N N . LEU A 1 162 ? -9.538 4.087 -19.131 1.00 94.31 162 LEU A N 1
ATOM 1254 C CA . LEU A 1 162 ? -9.854 5.396 -19.711 1.00 94.31 162 LEU A CA 1
ATOM 1255 C C . LEU A 1 162 ? -11.293 5.825 -19.394 1.00 94.31 162 LEU A C 1
ATOM 1257 O O . LEU A 1 162 ? -11.510 6.962 -18.977 1.00 94.31 162 LEU A O 1
ATOM 1261 N N . ASP A 1 163 ? -12.261 4.918 -19.534 1.00 94.19 163 ASP A N 1
ATOM 1262 C CA . ASP A 1 163 ? -13.661 5.186 -19.186 1.00 94.19 163 ASP A CA 1
ATOM 1263 C C . ASP A 1 163 ? -13.826 5.459 -17.687 1.00 94.19 163 ASP A C 1
ATOM 1265 O O . ASP A 1 163 ? -14.563 6.366 -17.293 1.00 94.19 163 ASP A O 1
ATOM 1269 N N . PHE A 1 164 ? -13.132 4.691 -16.840 1.00 89.56 164 PHE A N 1
ATOM 1270 C CA . PHE A 1 164 ? -13.120 4.897 -15.394 1.00 89.56 164 PHE A CA 1
ATOM 1271 C C . PHE A 1 164 ? -12.594 6.293 -15.043 1.00 89.56 164 PHE A C 1
ATOM 1273 O O . PHE A 1 164 ? -13.223 7.012 -14.266 1.00 89.56 164 PHE A O 1
ATOM 1280 N N . PHE A 1 165 ? -11.482 6.707 -15.656 1.00 89.38 165 PHE A N 1
ATOM 1281 C CA . PHE A 1 165 ? -10.923 8.042 -15.469 1.00 89.38 165 PHE A CA 1
ATOM 1282 C C . PHE A 1 165 ? -11.903 9.142 -15.892 1.00 89.38 165 PHE A C 1
ATOM 1284 O O . PHE A 1 165 ? -12.114 10.090 -15.138 1.00 89.38 165 PHE A O 1
ATOM 1291 N N . VAL A 1 166 ? -12.545 9.017 -17.059 1.00 91.88 166 VAL A N 1
ATOM 1292 C CA . VAL A 1 166 ? -13.539 10.007 -17.505 1.00 91.88 166 VAL A CA 1
ATOM 1293 C C . VAL A 1 166 ? -14.672 10.126 -16.486 1.00 91.88 166 VAL A C 1
ATOM 1295 O O . VAL A 1 166 ? -14.950 11.228 -16.022 1.00 91.88 166 VAL A O 1
ATOM 1298 N N . ARG A 1 167 ? -15.256 9.005 -16.056 1.00 89.75 167 ARG A N 1
ATOM 1299 C CA . ARG A 1 167 ? -16.382 9.014 -15.111 1.00 89.75 167 ARG A CA 1
ATOM 1300 C C . ARG A 1 167 ? -16.013 9.600 -13.750 1.00 89.75 167 ARG A C 1
ATOM 1302 O O . ARG A 1 167 ? -16.710 10.469 -13.249 1.00 89.75 167 ARG A O 1
ATOM 1309 N N . HIS A 1 168 ? -14.922 9.135 -13.146 1.00 84.44 168 HIS A N 1
ATOM 1310 C CA . HIS A 1 168 ? -14.621 9.452 -11.745 1.00 84.44 168 HIS A CA 1
ATOM 1311 C C . HIS A 1 168 ? -13.739 10.686 -11.550 1.00 84.44 168 HIS A C 1
ATOM 1313 O O . HIS A 1 168 ? -13.762 11.286 -10.478 1.00 84.44 168 HIS A O 1
ATOM 1319 N N . PHE A 1 169 ? -12.940 11.063 -12.550 1.00 83.44 169 PHE A N 1
ATOM 1320 C CA . PHE A 1 169 ? -12.045 12.216 -12.446 1.00 83.44 169 PHE A CA 1
ATOM 1321 C C . PHE A 1 169 ? -12.548 13.427 -13.233 1.00 83.44 169 PHE A C 1
ATOM 1323 O O . PHE A 1 169 ? -12.428 14.553 -12.750 1.00 83.44 169 PHE A O 1
ATOM 1330 N N . VAL A 1 170 ? -13.084 13.222 -14.441 1.00 88.38 170 VAL A N 1
ATOM 1331 C CA . VAL A 1 170 ? -13.535 14.330 -15.301 1.00 88.38 170 VAL A CA 1
ATOM 1332 C C . VAL A 1 170 ? -14.984 14.714 -15.007 1.00 88.38 170 VAL A C 1
ATOM 1334 O O . VAL A 1 170 ? -15.279 15.903 -14.896 1.00 88.38 170 VAL A O 1
ATOM 1337 N N . GLU A 1 171 ? -15.878 13.731 -14.899 1.00 90.19 171 GLU A N 1
ATOM 1338 C CA . GLU A 1 171 ? -17.319 13.960 -14.735 1.00 90.19 171 GLU A CA 1
ATOM 1339 C C . GLU A 1 171 ? -17.728 14.136 -13.264 1.00 90.19 171 GLU A C 1
ATOM 1341 O O . GLU A 1 171 ? -18.507 15.047 -12.972 1.00 90.19 171 GLU A O 1
ATOM 1346 N N . GLY A 1 172 ? -17.139 13.349 -12.353 1.00 73.69 172 GLY A N 1
ATOM 1347 C CA . GLY A 1 172 ? -17.347 13.438 -10.901 1.00 73.69 172 GLY A CA 1
ATOM 1348 C C . GLY A 1 172 ? -18.427 12.501 -10.381 1.00 73.69 172 GLY A C 1
ATOM 1349 O O . GLY A 1 172 ? -19.623 12.791 -10.605 1.00 73.69 172 GLY A O 1
#

Foldseek 3Di:
DVVVVVVLVVLLVVLVLVCQVVDPPADSPWDKAWDDDDPDQWTKIWTHHPPDAIKIKTADSFAADLVPDLVNLVLVLCVQQPDPDWHFPDADRHSRITITHDPDDDDPVNVLVPDDPVVNVVVVVVVVVRVVSCVVSCVVVQDPSHPVNVDDPDPVVVVVVVVVCCVPPVVD

pLDDT: mean 90.85, std 9.87, range [46.56, 97.94]